Protein AF-A0A2N5UQG2-F1 (afdb_monomer_lite)

Radius of gyration: 17.6 Å; chains: 1; bounding box: 45×24×45 Å

Organism: NCBI:txid200324

pLDDT: mean 80.34, std 13.19, range [43.69, 96.44]

Structure (mmCIF, N/CA/C/O backbone):
data_AF-A0A2N5UQG2-F1
#
_entry.id   AF-A0A2N5UQG2-F1
#
loop_
_atom_site.group_PDB
_atom_site.id
_atom_site.type_symbol
_atom_site.label_atom_id
_atom_site.label_alt_id
_atom_site.label_comp_id
_atom_site.label_asym_id
_atom_site.label_entity_id
_atom_site.label_seq_id
_atom_site.pdbx_PDB_ins_code
_atom_site.Cartn_x
_atom_site.Cartn_y
_atom_site.Cartn_z
_atom_site.occupancy
_atom_site.B_iso_or_equiv
_atom_site.auth_seq_id
_atom_site.auth_comp_id
_atom_site.auth_asym_id
_atom_site.auth_atom_id
_atom_site.pdbx_PDB_model_num
ATOM 1 N N . MET A 1 1 ? 27.938 -14.631 -20.679 1.00 43.69 1 MET A N 1
ATOM 2 C CA . MET A 1 1 ? 26.831 -13.659 -20.575 1.00 43.69 1 MET A CA 1
ATOM 3 C C . MET A 1 1 ? 26.658 -13.354 -19.095 1.00 43.69 1 MET A C 1
ATOM 5 O O . MET A 1 1 ? 26.379 -14.275 -18.340 1.00 43.69 1 MET A O 1
ATOM 9 N N . VAL A 1 2 ? 26.992 -12.141 -18.653 1.00 47.75 2 VAL A N 1
ATOM 10 C CA . VAL A 1 2 ? 26.905 -11.748 -17.235 1.00 47.75 2 VAL A CA 1
ATOM 11 C C . VAL A 1 2 ? 25.444 -11.426 -16.932 1.00 47.75 2 VAL A C 1
ATOM 13 O O . VAL A 1 2 ? 24.834 -10.681 -17.693 1.00 47.75 2 VAL A O 1
ATOM 16 N N . ARG A 1 3 ? 24.888 -12.005 -15.863 1.00 52.16 3 ARG A N 1
ATOM 17 C CA . ARG A 1 3 ? 23.564 -11.650 -15.337 1.00 52.16 3 ARG A CA 1
ATOM 18 C C . ARG A 1 3 ? 23.572 -10.163 -14.940 1.00 52.16 3 ARG A C 1
ATOM 20 O O . ARG A 1 3 ? 24.320 -9.818 -14.022 1.00 52.16 3 ARG A O 1
ATOM 27 N N . PRO A 1 4 ? 22.824 -9.274 -15.623 1.00 56.44 4 PRO A N 1
ATOM 28 C CA . PRO A 1 4 ? 22.789 -7.840 -15.300 1.00 56.44 4 PRO A CA 1
ATOM 29 C C . PRO A 1 4 ? 22.235 -7.551 -13.893 1.00 56.44 4 PRO A C 1
ATOM 31 O O . PRO A 1 4 ? 22.421 -6.469 -13.350 1.00 56.44 4 PRO A O 1
ATOM 34 N N . ASP A 1 5 ? 21.560 -8.539 -13.316 1.00 60.50 5 ASP A N 1
ATOM 35 C CA . ASP A 1 5 ? 20.761 -8.545 -12.095 1.00 60.50 5 ASP A CA 1
ATOM 36 C C . ASP A 1 5 ? 21.561 -8.740 -10.795 1.00 60.50 5 ASP A C 1
ATOM 38 O O . ASP A 1 5 ? 20.962 -8.880 -9.730 1.00 60.50 5 ASP A O 1
ATOM 42 N N . LEU A 1 6 ? 22.902 -8.723 -10.834 1.00 60.31 6 LEU A N 1
ATOM 43 C CA . LEU A 1 6 ? 23.700 -8.950 -9.620 1.00 60.31 6 LEU A CA 1
ATOM 44 C C . LEU A 1 6 ? 23.499 -7.861 -8.554 1.00 60.31 6 LEU A C 1
ATOM 46 O O . LEU A 1 6 ? 23.660 -8.142 -7.371 1.00 60.31 6 LEU A O 1
ATOM 50 N N . ASN A 1 7 ? 23.141 -6.639 -8.966 1.00 68.00 7 ASN A N 1
ATOM 51 C CA . ASN A 1 7 ? 22.823 -5.537 -8.064 1.00 68.00 7 ASN A CA 1
ATOM 52 C C . ASN A 1 7 ? 21.620 -4.744 -8.599 1.00 68.00 7 ASN A C 1
ATOM 54 O O . ASN A 1 7 ? 21.699 -4.218 -9.713 1.00 68.00 7 ASN A O 1
ATOM 58 N N . PRO A 1 8 ? 20.522 -4.617 -7.833 1.00 69.88 8 PRO A N 1
ATOM 59 C CA . PRO A 1 8 ? 19.411 -3.767 -8.233 1.00 69.88 8 PRO A CA 1
ATOM 60 C C . PRO A 1 8 ? 19.876 -2.309 -8.315 1.00 69.88 8 PRO A C 1
ATOM 62 O O . PRO A 1 8 ? 20.531 -1.795 -7.408 1.00 69.88 8 PRO A O 1
ATOM 65 N N . ILE A 1 9 ? 19.521 -1.635 -9.407 1.00 74.56 9 ILE A N 1
ATOM 66 C CA . ILE A 1 9 ? 19.756 -0.200 -9.564 1.00 74.56 9 ILE A CA 1
ATOM 67 C C . ILE A 1 9 ? 18.637 0.529 -8.821 1.00 74.56 9 ILE A C 1
ATOM 69 O O . ILE A 1 9 ? 17.459 0.359 -9.142 1.00 74.56 9 ILE A O 1
ATOM 73 N N . SER A 1 10 ? 18.991 1.337 -7.823 1.00 76.19 10 SER A N 1
ATOM 74 C CA . SER A 1 10 ? 18.016 2.161 -7.115 1.00 76.19 10 SER A CA 1
ATOM 75 C C . SER A 1 10 ? 17.555 3.331 -7.985 1.00 76.19 10 SER A C 1
ATOM 77 O O . SER A 1 10 ? 18.340 3.977 -8.679 1.00 76.19 10 SER A O 1
ATOM 79 N N . SER A 1 11 ? 16.258 3.619 -7.927 1.00 75.38 11 SER A N 1
ATOM 80 C CA . SER A 1 11 ? 15.654 4.806 -8.527 1.00 75.38 11 SER A CA 1
ATOM 81 C C . SER A 1 11 ? 15.055 5.673 -7.426 1.00 75.38 11 SER A C 1
ATOM 83 O O . SER A 1 11 ? 14.503 5.158 -6.457 1.00 75.38 11 SER A O 1
ATOM 85 N N . ASN A 1 12 ? 15.115 6.994 -7.599 1.00 79.81 12 ASN A N 1
ATOM 86 C CA . ASN A 1 12 ? 14.436 7.955 -6.720 1.00 79.81 12 ASN A CA 1
ATOM 87 C C . ASN A 1 12 ? 12.958 8.155 -7.107 1.00 79.81 12 ASN A C 1
ATOM 89 O O . ASN A 1 12 ? 12.306 9.088 -6.639 1.00 79.81 12 ASN A O 1
ATOM 93 N N . GLN A 1 13 ? 12.437 7.332 -8.018 1.00 79.12 13 GLN A N 1
ATOM 94 C CA . GLN A 1 13 ? 11.053 7.387 -8.465 1.00 79.12 13 GLN A CA 1
ATOM 95 C C . GLN A 1 13 ? 10.180 6.475 -7.601 1.00 79.12 13 GLN A C 1
ATOM 97 O O . GLN A 1 13 ? 10.454 5.285 -7.466 1.00 79.12 13 GLN A O 1
ATOM 102 N N . SER A 1 14 ? 9.091 7.028 -7.075 1.00 81.06 14 SER A N 1
ATOM 103 C CA . SER A 1 14 ? 8.144 6.308 -6.220 1.00 81.06 14 SER A CA 1
ATOM 104 C C . SER A 1 14 ? 6.809 6.099 -6.919 1.00 81.06 14 SER A C 1
ATOM 106 O O . SER A 1 14 ? 6.397 6.900 -7.763 1.00 81.06 14 SER A O 1
ATOM 108 N N . ALA A 1 15 ? 6.119 5.013 -6.566 1.00 83.06 15 ALA A N 1
ATOM 109 C CA . ALA A 1 15 ? 4.757 4.791 -7.025 1.00 83.06 15 ALA A CA 1
ATOM 110 C C . ALA A 1 15 ? 3.837 5.826 -6.371 1.00 83.06 15 ALA A C 1
ATOM 112 O O . ALA A 1 15 ? 4.018 6.189 -5.206 1.00 83.06 15 ALA A O 1
ATOM 113 N N . THR A 1 16 ? 2.843 6.300 -7.114 1.00 88.25 16 THR A N 1
ATOM 114 C CA . THR A 1 16 ? 1.810 7.168 -6.541 1.00 88.25 16 THR A CA 1
ATOM 115 C C . THR A 1 16 ? 0.686 6.295 -6.009 1.00 88.25 16 THR A C 1
ATOM 117 O O . THR A 1 16 ? 0.249 5.367 -6.687 1.00 88.25 16 THR A O 1
ATOM 120 N N . VAL A 1 17 ? 0.208 6.586 -4.801 1.00 88.69 17 VAL A N 1
ATOM 121 C CA . VAL A 1 17 ? -0.885 5.843 -4.171 1.00 88.69 17 VAL A CA 1
ATOM 122 C C . VAL A 1 17 ? -2.092 6.749 -3.966 1.00 88.69 17 VAL A C 1
ATOM 124 O O . VAL A 1 17 ? -1.969 7.885 -3.511 1.00 88.69 17 VAL A O 1
ATOM 127 N N . GLN A 1 18 ? -3.272 6.243 -4.304 1.00 93.38 18 GLN A N 1
ATOM 128 C CA . GLN A 1 18 ? -4.553 6.888 -4.037 1.00 93.38 18 GLN A CA 1
ATOM 129 C C . GLN A 1 18 ? -5.381 5.970 -3.141 1.00 93.38 18 GLN A C 1
ATOM 131 O O . GLN A 1 18 ? -5.658 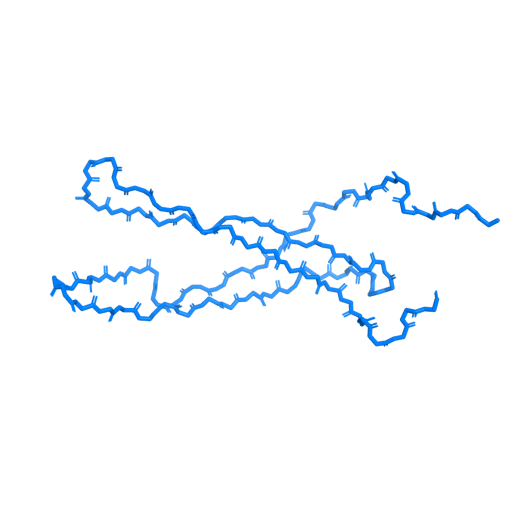4.829 -3.506 1.00 93.38 18 GLN A O 1
ATOM 136 N N . ILE A 1 19 ? -5.769 6.461 -1.966 1.00 92.94 19 ILE A N 1
ATOM 137 C CA . ILE A 1 19 ? -6.484 5.686 -0.945 1.00 92.94 19 ILE A CA 1
ATOM 138 C C . ILE A 1 19 ? -7.868 6.303 -0.751 1.00 92.94 19 ILE A C 1
ATOM 140 O O . ILE A 1 19 ? -7.972 7.504 -0.494 1.00 92.94 19 ILE A O 1
ATOM 144 N N . ASN A 1 20 ? -8.924 5.496 -0.867 1.00 94.06 20 ASN A N 1
ATOM 145 C CA . ASN A 1 20 ? -10.298 5.937 -0.650 1.00 94.06 20 ASN A CA 1
ATOM 146 C C . ASN A 1 20 ? -11.129 4.863 0.092 1.00 94.06 20 ASN A C 1
ATOM 148 O O . ASN A 1 20 ? -11.273 3.749 -0.424 1.00 94.06 20 ASN A O 1
ATOM 152 N N . PRO A 1 21 ? -11.710 5.171 1.267 1.00 93.50 21 PRO A N 1
ATOM 153 C CA . PRO A 1 21 ? -11.591 6.434 2.004 1.00 93.50 21 PRO A CA 1
ATOM 154 C C . PRO A 1 21 ? -10.253 6.548 2.754 1.00 93.50 21 PRO A C 1
ATOM 156 O O . PRO A 1 21 ? -9.686 5.548 3.179 1.00 93.50 21 PRO A O 1
ATOM 159 N N . GLN A 1 22 ? -9.755 7.774 2.951 1.00 92.19 22 GLN A N 1
ATOM 160 C CA . GLN A 1 22 ? -8.536 8.024 3.745 1.00 92.19 22 GLN A CA 1
ATOM 161 C C . GLN A 1 22 ? -8.765 7.899 5.258 1.00 92.19 22 GLN A C 1
ATOM 163 O O . GLN A 1 22 ? -7.823 7.699 6.017 1.00 92.19 22 GLN A O 1
ATOM 168 N N . LYS A 1 23 ? -10.016 8.050 5.700 1.00 92.88 23 LYS A N 1
ATOM 169 C CA . LYS A 1 23 ? -10.452 7.909 7.091 1.00 92.88 23 LYS A CA 1
ATOM 170 C C . LYS A 1 23 ? -11.770 7.158 7.104 1.00 92.88 23 LYS A C 1
ATOM 172 O O . LYS A 1 23 ? -12.628 7.405 6.260 1.00 92.88 23 LYS A O 1
ATOM 177 N N . PHE A 1 24 ? -11.936 6.260 8.059 1.00 92.12 24 PHE A N 1
ATOM 178 C CA . PHE A 1 24 ? -13.139 5.453 8.189 1.00 92.12 24 PHE A CA 1
ATOM 179 C C . PHE A 1 24 ? -13.373 5.084 9.652 1.00 92.12 24 PHE A C 1
ATOM 181 O O . PHE A 1 24 ? -12.509 5.277 10.504 1.00 92.12 24 PHE A O 1
ATOM 188 N N . SER A 1 25 ? -14.556 4.552 9.939 1.00 91.75 25 SER A N 1
ATOM 189 C CA . SER A 1 25 ? -14.896 3.990 11.244 1.00 91.75 25 SER A CA 1
ATOM 190 C C . SER A 1 25 ? -15.437 2.585 11.039 1.00 91.75 25 SER A C 1
ATOM 192 O O . SER A 1 25 ? -16.286 2.370 10.175 1.00 91.75 25 SER A O 1
ATOM 194 N N . VAL A 1 26 ? -14.951 1.632 11.832 1.00 90.25 26 VAL A N 1
ATOM 195 C CA . VAL A 1 26 ? -15.406 0.239 11.801 1.00 90.25 26 VAL A CA 1
ATOM 196 C C . VAL A 1 26 ? -16.165 -0.032 13.088 1.00 90.25 26 VAL A C 1
ATOM 198 O O . VAL A 1 26 ? -15.660 0.218 14.179 1.00 90.25 26 VAL A O 1
ATOM 201 N N . LYS A 1 27 ? -17.402 -0.515 12.973 1.00 93.56 27 LYS A N 1
ATOM 202 C CA . LYS A 1 27 ? -18.188 -0.927 14.142 1.00 93.56 27 LYS A CA 1
ATOM 203 C C . LYS A 1 27 ? -17.720 -2.307 14.626 1.00 93.56 27 LYS A C 1
ATOM 205 O O . LYS A 1 27 ? -17.274 -3.103 13.794 1.00 93.56 27 LYS A O 1
ATOM 210 N N . PRO A 1 28 ? -17.877 -2.640 15.918 1.00 93.25 28 PRO A N 1
ATOM 211 C CA . PRO A 1 28 ? -17.593 -3.985 16.415 1.00 93.25 28 PRO A CA 1
ATOM 212 C C . PRO A 1 28 ? -18.297 -5.063 15.578 1.00 93.25 28 PRO A C 1
ATOM 214 O O . PRO A 1 28 ? -19.478 -4.931 15.260 1.00 93.25 28 PRO A O 1
ATOM 217 N N . GLY A 1 29 ? -17.557 -6.101 15.181 1.00 96.44 29 GLY A N 1
ATOM 218 C CA . GLY A 1 29 ? -18.068 -7.204 14.356 1.00 96.44 29 GLY A CA 1
ATOM 219 C C . GLY A 1 29 ? -18.324 -6.867 12.880 1.00 96.44 29 GLY A C 1
ATOM 220 O O . GLY A 1 29 ? -18.823 -7.718 12.150 1.00 96.44 29 GLY A O 1
ATOM 221 N N . SER A 1 30 ? -18.000 -5.653 12.424 1.00 95.75 30 SER A N 1
ATOM 222 C CA . SER A 1 30 ? -18.175 -5.239 11.026 1.00 95.75 30 SER A CA 1
ATOM 223 C C . SER A 1 30 ? -16.851 -5.184 10.262 1.00 95.75 30 SER A C 1
ATOM 225 O O . SER A 1 30 ? -15.769 -5.309 10.833 1.00 95.75 30 SER A O 1
ATOM 227 N N . SER A 1 31 ? -16.933 -4.986 8.948 1.00 94.00 31 SER A N 1
ATOM 228 C CA . SER A 1 31 ? -15.771 -4.795 8.081 1.00 94.00 31 SER A CA 1
ATOM 229 C C . SER A 1 31 ? -15.996 -3.609 7.152 1.00 94.00 31 SER A C 1
ATOM 231 O O . SER A 1 31 ? -17.112 -3.378 6.689 1.00 94.00 31 SER A O 1
ATOM 233 N N . GLN A 1 32 ? -14.923 -2.875 6.864 1.00 92.81 32 GLN A N 1
ATOM 234 C CA . GLN A 1 32 ? -14.915 -1.762 5.921 1.00 92.81 32 GLN A CA 1
ATOM 235 C C . GLN A 1 32 ? -13.908 -2.052 4.812 1.00 92.81 32 GLN A C 1
ATOM 237 O O . GLN A 1 32 ? -12.751 -2.366 5.079 1.00 92.81 32 GLN A O 1
ATOM 242 N N . VAL A 1 33 ? -14.338 -1.904 3.561 1.00 94.44 33 VAL A N 1
ATOM 243 C CA . VAL A 1 33 ? -13.444 -2.008 2.404 1.00 94.44 33 VAL A CA 1
ATOM 244 C C . VAL A 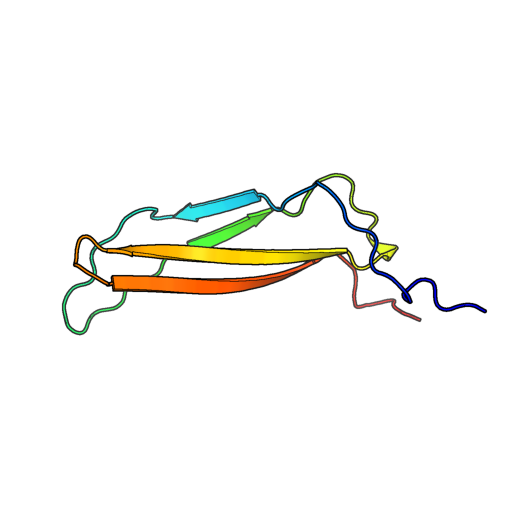1 33 ? -12.809 -0.647 2.142 1.00 94.44 33 VAL A C 1
ATOM 246 O O . VAL A 1 33 ? -13.520 0.347 1.974 1.00 94.44 33 VAL A O 1
ATOM 249 N N . VAL A 1 34 ? -11.479 -0.614 2.073 1.00 93.19 34 VAL A N 1
ATOM 250 C CA . VAL A 1 34 ? -10.690 0.548 1.647 1.00 93.19 34 VAL A CA 1
ATOM 251 C C . VAL A 1 34 ? -10.058 0.221 0.302 1.00 93.19 34 VAL A C 1
ATOM 253 O O . VAL A 1 34 ? -9.366 -0.787 0.163 1.00 93.19 34 VAL A O 1
ATOM 256 N N . LYS A 1 35 ? -10.313 1.053 -0.709 1.00 94.62 35 LYS A N 1
ATOM 257 C CA . LYS A 1 35 ? -9.741 0.877 -2.045 1.00 94.62 35 LYS A CA 1
ATOM 258 C C . LYS A 1 35 ? -8.429 1.642 -2.139 1.00 94.62 35 LYS A C 1
ATOM 260 O O . LYS A 1 35 ? -8.385 2.842 -1.873 1.00 94.62 35 LYS A O 1
ATOM 265 N N . VAL A 1 36 ? -7.384 0.942 -2.564 1.00 92.75 36 VAL A N 1
ATOM 266 C CA . VAL A 1 36 ? -6.054 1.505 -2.793 1.00 92.75 36 VAL A CA 1
ATOM 267 C C . VAL A 1 36 ? -5.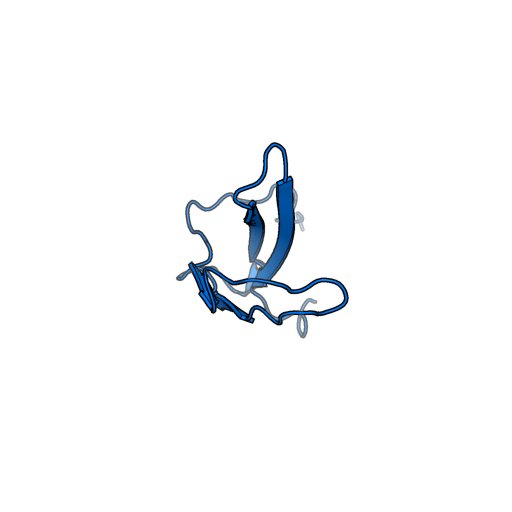702 1.319 -4.260 1.00 92.75 36 VAL A C 1
ATOM 269 O O . VAL A 1 36 ? -5.705 0.198 -4.761 1.00 92.75 36 VAL A O 1
ATOM 272 N N . SER A 1 37 ? -5.420 2.419 -4.950 1.00 92.25 37 SER A N 1
ATOM 273 C CA . SER A 1 37 ? -4.978 2.416 -6.344 1.00 92.25 37 SER A CA 1
ATOM 274 C C . SER A 1 37 ? -3.515 2.829 -6.403 1.00 92.25 37 SER A C 1
ATOM 276 O O . SER A 1 37 ? -3.150 3.892 -5.902 1.00 92.25 37 SER A O 1
ATOM 278 N N . PHE A 1 38 ? -2.686 1.987 -7.012 1.00 88.75 38 PHE A N 1
ATOM 279 C CA . PHE A 1 38 ? -1.275 2.268 -7.245 1.00 88.75 38 PHE A CA 1
ATOM 280 C C . PHE A 1 38 ? -1.073 2.664 -8.701 1.00 88.75 38 PHE A C 1
ATOM 282 O O . PHE A 1 38 ? -1.510 1.958 -9.609 1.00 88.75 38 PHE A O 1
ATOM 289 N N . LEU A 1 39 ? -0.384 3.776 -8.916 1.00 86.31 39 LEU A N 1
ATOM 290 C CA . LEU A 1 39 ? 0.102 4.199 -10.219 1.00 86.31 39 LEU A CA 1
ATOM 291 C C . LEU A 1 39 ? 1.613 4.004 -10.231 1.00 86.31 39 LEU A C 1
ATOM 293 O O . LEU A 1 39 ? 2.321 4.498 -9.346 1.00 86.31 39 LEU A O 1
ATOM 297 N N . SER A 1 40 ? 2.097 3.258 -11.219 1.00 78.50 40 SER A N 1
ATOM 298 C CA . SER A 1 40 ? 3.522 2.993 -11.372 1.00 78.50 40 SER A CA 1
ATOM 299 C C . SER A 1 40 ? 4.309 4.294 -11.573 1.00 78.50 40 SER A C 1
ATOM 301 O O . SER A 1 40 ? 3.791 5.226 -12.196 1.00 78.50 40 SER A O 1
ATOM 303 N N . PRO A 1 41 ? 5.567 4.363 -11.110 1.00 78.75 41 PRO A N 1
ATOM 304 C CA . PRO A 1 4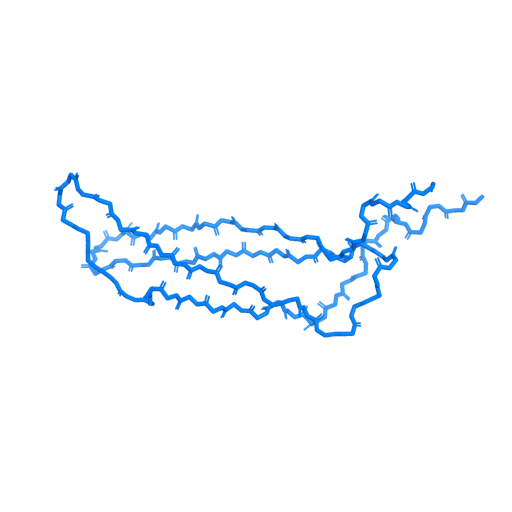1 ? 6.431 5.496 -11.408 1.00 78.75 41 PRO A CA 1
ATOM 305 C C . PRO A 1 41 ? 6.624 5.678 -12.922 1.00 78.75 41 PRO A C 1
ATOM 307 O O . PRO A 1 41 ? 6.735 4.708 -13.674 1.00 78.75 41 PRO A O 1
ATOM 310 N N . ASN A 1 42 ? 6.663 6.931 -13.378 1.00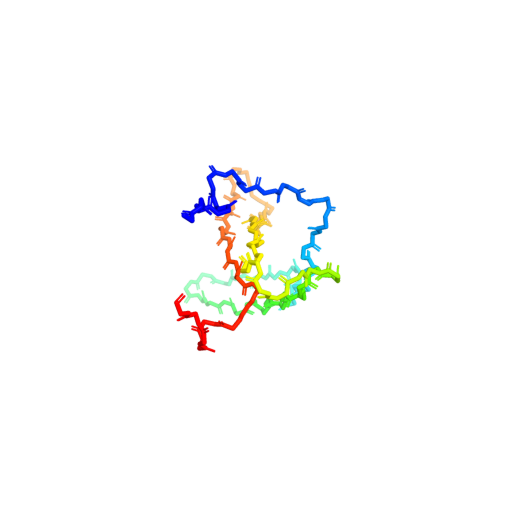 74.00 42 ASN A N 1
ATOM 311 C CA . ASN A 1 42 ? 6.888 7.255 -14.787 1.00 74.00 42 ASN A CA 1
ATOM 312 C C . ASN A 1 42 ? 8.350 6.997 -15.180 1.00 74.00 42 ASN A C 1
ATOM 314 O O . ASN A 1 42 ? 9.246 7.292 -14.396 1.00 74.00 42 ASN A O 1
ATOM 318 N N . LYS A 1 43 ? 8.595 6.596 -16.437 1.00 71.06 43 LYS A N 1
ATOM 319 C CA . LYS A 1 43 ? 9.942 6.415 -17.030 1.00 71.06 43 LYS A CA 1
ATOM 320 C C . LYS A 1 43 ? 10.760 5.246 -16.459 1.00 71.06 43 LYS A C 1
ATOM 322 O O . LYS A 1 43 ? 11.985 5.318 -16.422 1.00 71.06 43 LYS A O 1
ATOM 327 N N . LEU A 1 44 ? 10.097 4.181 -16.022 1.00 70.56 44 LEU A N 1
ATOM 328 C CA . LEU A 1 44 ? 10.759 2.915 -15.715 1.00 70.56 44 LEU A CA 1
ATOM 329 C C . LEU A 1 44 ? 10.845 2.050 -16.978 1.00 70.56 44 LEU A C 1
ATOM 331 O O . LEU A 1 44 ? 9.849 1.902 -17.684 1.00 70.56 44 LEU A O 1
ATOM 335 N N . GLU A 1 45 ? 12.018 1.472 -17.240 1.00 72.06 45 GLU A N 1
ATOM 336 C CA . GLU A 1 45 ? 12.246 0.565 -18.371 1.00 72.06 45 GLU A CA 1
ATOM 337 C C . GLU A 1 45 ? 11.503 -0.770 -18.155 1.00 72.06 45 GLU A C 1
ATOM 339 O O . GLU A 1 45 ? 11.865 -1.527 -17.246 1.00 72.06 45 GLU A O 1
ATOM 344 N N . PRO A 1 46 ? 10.483 -1.113 -18.969 1.00 66.38 46 PRO A N 1
ATOM 345 C CA . PRO A 1 46 ? 9.639 -2.294 -18.740 1.00 66.38 46 PRO A CA 1
ATOM 346 C C . PRO A 1 46 ? 10.386 -3.632 -18.825 1.00 66.38 46 PRO A C 1
ATOM 348 O O . PRO A 1 46 ? 9.941 -4.627 -18.253 1.00 66.38 46 PRO A O 1
ATOM 351 N N . HIS A 1 47 ? 11.520 -3.663 -19.531 1.00 67.62 47 HIS A N 1
ATOM 352 C CA . HIS A 1 47 ? 12.378 -4.845 -19.661 1.00 67.62 47 HIS A CA 1
ATOM 353 C C . HIS A 1 47 ? 13.173 -5.159 -18.388 1.00 67.62 47 HIS A C 1
ATOM 355 O O . HIS A 1 47 ? 13.657 -6.277 -18.233 1.00 67.62 47 HIS A O 1
ATOM 361 N N . CYS A 1 48 ? 13.283 -4.201 -17.465 1.00 70.94 48 CYS A N 1
ATOM 362 C CA . CYS A 1 48 ? 14.072 -4.337 -16.243 1.00 70.94 48 CYS A CA 1
ATOM 363 C C . CYS A 1 48 ? 13.278 -4.904 -15.056 1.00 70.94 48 CYS A C 1
ATOM 365 O O . CYS A 1 48 ? 13.838 -5.002 -13.969 1.00 70.94 48 CYS A O 1
ATOM 367 N N . LEU A 1 49 ? 11.993 -5.250 -15.240 1.00 76.81 49 LEU A N 1
ATOM 368 C CA . LEU A 1 49 ? 11.092 -5.701 -14.168 1.00 76.81 49 LEU A CA 1
ATOM 369 C C . LEU A 1 49 ? 11.191 -4.831 -12.906 1.00 76.81 49 LEU A C 1
ATOM 371 O O . LEU A 1 49 ? 11.461 -5.320 -11.807 1.00 76.81 49 LEU A O 1
ATOM 375 N N . ALA A 1 50 ? 11.017 -3.522 -13.068 1.00 78.88 50 ALA A N 1
ATOM 376 C CA . ALA A 1 50 ? 11.196 -2.592 -11.968 1.00 78.88 50 ALA A CA 1
ATOM 377 C C . ALA A 1 50 ? 10.249 -2.929 -10.807 1.00 78.88 50 ALA A C 1
ATOM 379 O O . ALA A 1 50 ? 9.032 -3.041 -10.972 1.00 78.88 50 ALA A O 1
ATOM 380 N N . VAL A 1 51 ? 10.826 -3.070 -9.621 1.00 83.25 51 VAL A N 1
ATOM 381 C CA . VAL A 1 51 ? 10.099 -3.346 -8.387 1.00 83.25 51 VAL A CA 1
ATOM 382 C C . VAL A 1 51 ? 9.804 -2.037 -7.672 1.00 83.25 51 VAL A C 1
ATOM 384 O O . VAL A 1 51 ? 10.694 -1.205 -7.499 1.00 83.25 51 VAL A O 1
ATOM 387 N N . TYR A 1 52 ? 8.574 -1.883 -7.190 1.00 83.44 52 TYR A N 1
ATOM 388 C CA . TYR A 1 52 ? 8.215 -0.834 -6.244 1.00 83.44 52 TYR A CA 1
ATOM 389 C C . TYR A 1 52 ? 7.488 -1.441 -5.045 1.00 83.44 52 TYR A C 1
ATOM 391 O O . TYR A 1 52 ? 6.593 -2.273 -5.181 1.00 83.44 52 TYR A O 1
ATOM 399 N N . SER A 1 53 ? 7.880 -1.029 -3.847 1.00 86.12 53 SER A N 1
ATOM 400 C CA . SER A 1 53 ? 7.355 -1.569 -2.595 1.00 86.12 53 SER A CA 1
ATOM 401 C C . SER A 1 53 ? 7.290 -0.495 -1.523 1.00 86.12 53 SER A C 1
ATOM 403 O O . SER A 1 53 ? 8.018 0.496 -1.587 1.00 86.12 53 SER A O 1
ATOM 405 N N . GLY A 1 54 ? 6.468 -0.718 -0.507 1.00 87.56 54 GLY A N 1
ATOM 406 C CA . GLY A 1 54 ? 6.373 0.172 0.641 1.00 87.56 54 GLY A CA 1
ATOM 407 C C . GLY A 1 54 ? 5.368 -0.331 1.665 1.00 87.56 54 GLY A C 1
ATOM 408 O O . GLY A 1 54 ? 5.024 -1.512 1.689 1.00 87.56 54 GLY A O 1
ATOM 409 N N . PHE A 1 55 ? 4.880 0.585 2.499 1.00 90.69 55 PHE A N 1
ATOM 410 C CA . PHE A 1 55 ? 3.893 0.292 3.533 1.00 90.69 55 PHE A CA 1
ATOM 411 C C . PHE A 1 55 ? 2.735 1.282 3.458 1.00 90.69 55 PHE A C 1
ATOM 413 O O . PHE A 1 55 ? 2.943 2.477 3.241 1.00 90.69 55 PHE A O 1
ATOM 420 N N . ILE A 1 56 ? 1.520 0.784 3.664 1.00 90.19 56 ILE A N 1
ATOM 421 C CA . ILE A 1 56 ? 0.363 1.611 4.002 1.00 90.19 56 ILE A CA 1
ATOM 422 C C . ILE A 1 56 ? 0.247 1.596 5.520 1.00 90.19 56 ILE A C 1
ATOM 424 O O . ILE A 1 56 ? 0.047 0.538 6.115 1.00 90.19 56 ILE A O 1
ATOM 428 N N . VAL A 1 57 ? 0.392 2.767 6.130 1.00 91.19 57 VAL A N 1
ATOM 429 C CA . VAL A 1 57 ? 0.290 2.942 7.579 1.00 91.19 57 VAL A CA 1
ATOM 430 C C . VAL A 1 57 ? -1.119 3.415 7.910 1.00 91.19 57 VAL A C 1
ATOM 432 O O . VAL A 1 57 ? -1.583 4.422 7.374 1.00 91.19 57 VAL A O 1
ATOM 435 N N . MET A 1 58 ? -1.799 2.685 8.785 1.00 91.31 58 MET A N 1
ATOM 436 C CA . MET A 1 58 ? -3.114 3.030 9.312 1.00 91.31 58 MET A CA 1
ATOM 437 C C . MET A 1 58 ? -2.973 3.292 10.803 1.00 91.31 58 MET A C 1
ATOM 439 O O . MET A 1 58 ? -2.527 2.421 11.545 1.00 91.31 58 MET A O 1
ATOM 443 N N . THR A 1 59 ? -3.360 4.485 11.235 1.00 91.31 59 THR A N 1
ATOM 444 C CA . THR A 1 59 ? -3.346 4.880 12.643 1.00 91.31 59 THR A CA 1
ATOM 445 C C . THR A 1 59 ? -4.768 5.133 13.118 1.00 91.31 59 THR A C 1
ATOM 447 O O . THR A 1 59 ? -5.583 5.715 12.395 1.00 91.31 59 THR A O 1
ATOM 450 N N . ALA A 1 60 ? -5.072 4.689 14.332 1.00 87.06 60 ALA A N 1
ATOM 451 C CA . ALA A 1 60 ? -6.332 4.989 14.995 1.00 87.06 60 ALA A CA 1
ATOM 452 C C . ALA A 1 60 ? -6.141 6.079 16.060 1.00 87.06 60 ALA A C 1
ATOM 454 O O . ALA A 1 60 ? -5.035 6.337 16.532 1.00 87.06 60 ALA A O 1
ATOM 455 N N . ASN A 1 61 ? -7.245 6.712 16.466 1.00 81.75 61 ASN A N 1
ATOM 456 C CA . ASN A 1 61 ? -7.293 7.617 17.621 1.00 81.75 61 ASN A CA 1
ATOM 457 C C . ASN A 1 61 ? -7.352 6.819 18.942 1.00 81.75 61 ASN A C 1
ATOM 459 O O . ASN A 1 61 ? -8.176 7.088 19.813 1.00 81.75 61 ASN A O 1
ATOM 463 N N . ALA A 1 62 ? -6.504 5.804 19.065 1.00 80.56 62 ALA A N 1
ATOM 464 C CA . ALA A 1 62 ? -6.338 4.983 20.253 1.00 80.56 62 ALA A CA 1
ATOM 465 C C . ALA A 1 62 ? -4.838 4.819 20.510 1.00 80.56 62 ALA A C 1
ATOM 467 O O . ALA A 1 62 ? -4.042 4.739 19.570 1.00 80.56 62 ALA A O 1
ATOM 468 N N . GLU A 1 63 ? -4.434 4.811 21.779 1.00 77.50 63 GLU A N 1
ATOM 469 C CA . GLU A 1 63 ? -3.026 4.618 22.120 1.00 77.50 63 GLU A CA 1
ATOM 470 C C . GLU A 1 63 ? -2.536 3.255 21.607 1.00 77.50 63 GLU A C 1
ATOM 472 O O . GLU A 1 63 ? -3.200 2.235 21.779 1.00 77.50 63 GLU A O 1
ATOM 477 N N . CYS A 1 64 ? -1.358 3.251 20.975 1.00 73.62 64 CYS A N 1
ATOM 478 C CA . CYS A 1 64 ? -0.659 2.057 20.481 1.00 73.62 64 CYS A CA 1
ATOM 479 C C . CYS A 1 64 ? -1.338 1.276 19.336 1.00 73.62 64 CYS A C 1
ATOM 481 O O . CYS A 1 64 ? -0.850 0.205 18.973 1.00 73.62 64 CYS A O 1
ATOM 483 N N . GLU A 1 65 ? -2.395 1.802 18.711 1.00 81.12 65 GLU A N 1
ATOM 484 C CA . GLU A 1 65 ? -3.052 1.148 17.572 1.00 81.12 65 GLU A CA 1
ATOM 485 C C . GLU A 1 65 ? -2.531 1.704 16.233 1.00 81.12 65 GLU A C 1
ATOM 487 O O . GLU A 1 65 ? -3.002 2.715 15.699 1.00 81.12 65 GLU A O 1
ATOM 492 N N . SER A 1 66 ? -1.507 1.033 15.697 1.00 86.12 66 SER A N 1
ATOM 493 C CA . SER A 1 66 ? -0.947 1.287 14.367 1.00 86.12 66 SER A CA 1
ATOM 494 C C . SER A 1 66 ? -0.804 -0.021 13.598 1.00 86.12 66 SER A C 1
ATOM 496 O O . SER A 1 66 ? -0.226 -0.993 14.090 1.00 86.12 66 SER A O 1
ATOM 498 N N . HIS A 1 67 ? -1.315 -0.037 12.373 1.00 89.12 67 HIS A N 1
ATOM 499 C CA . HIS A 1 67 ? -1.249 -1.182 11.478 1.00 89.12 67 HIS A CA 1
ATOM 500 C C . HIS A 1 67 ? -0.459 -0.818 10.228 1.00 89.12 67 HIS A C 1
ATOM 502 O O . HIS A 1 67 ? -0.740 0.179 9.565 1.00 89.12 67 HIS A O 1
ATOM 508 N N . ASN A 1 68 ? 0.500 -1.670 9.875 1.00 90.50 68 ASN A N 1
ATOM 509 C CA . ASN A 1 68 ? 1.310 -1.518 8.676 1.00 90.50 68 ASN A CA 1
ATOM 510 C C . ASN A 1 68 ? 0.969 -2.636 7.696 1.00 90.50 68 ASN A C 1
ATOM 512 O O . ASN A 1 68 ? 1.165 -3.811 8.003 1.00 90.50 68 ASN A O 1
ATOM 516 N N . LEU A 1 69 ? 0.484 -2.269 6.513 1.00 89.81 69 LEU A N 1
ATOM 517 C CA . LEU A 1 69 ? 0.237 -3.204 5.423 1.00 89.81 69 LEU A CA 1
ATOM 518 C C . LEU A 1 69 ? 1.368 -3.079 4.391 1.00 89.81 69 LEU A C 1
ATOM 520 O O . LEU A 1 69 ? 1.407 -2.078 3.667 1.00 89.81 69 LEU A O 1
ATOM 524 N N . PRO A 1 70 ? 2.305 -4.043 4.319 1.00 91.50 70 PRO A N 1
ATOM 525 C CA . PRO A 1 70 ? 3.324 -4.045 3.279 1.00 91.50 70 PRO A CA 1
ATOM 526 C C . PRO A 1 70 ? 2.689 -4.276 1.907 1.00 91.50 70 PRO A C 1
ATOM 528 O O . PRO A 1 70 ? 1.760 -5.072 1.763 1.00 91.50 70 PRO A O 1
ATOM 531 N N . TYR A 1 71 ? 3.223 -3.610 0.888 1.00 88.00 71 TYR A N 1
ATOM 532 C CA . TYR A 1 71 ? 2.867 -3.853 -0.504 1.00 88.00 71 TYR A CA 1
ATOM 533 C C . TYR A 1 71 ? 4.118 -3.979 -1.371 1.00 88.00 71 TYR A C 1
ATOM 535 O O . TYR A 1 71 ? 5.160 -3.377 -1.101 1.00 88.00 71 TYR A O 1
ATOM 543 N N . TYR A 1 72 ? 3.983 -4.752 -2.442 1.00 88.06 72 TYR A N 1
ATOM 544 C CA . TYR A 1 72 ? 5.012 -4.985 -3.442 1.00 88.06 72 TYR A CA 1
ATOM 545 C C . TYR A 1 72 ? 4.339 -5.108 -4.809 1.00 88.06 72 TYR A C 1
ATOM 547 O O . TYR A 1 72 ? 3.351 -5.829 -4.957 1.00 88.06 72 TYR A O 1
ATOM 555 N N . GLY A 1 73 ? 4.863 -4.389 -5.794 1.00 83.75 73 GLY A N 1
ATOM 556 C CA . GLY A 1 73 ? 4.421 -4.420 -7.179 1.00 83.75 73 GLY A CA 1
ATOM 557 C C . GLY A 1 73 ? 5.610 -4.554 -8.122 1.00 83.75 73 GLY A C 1
ATOM 558 O O . GLY A 1 73 ? 6.709 -4.076 -7.840 1.00 83.75 73 GLY A O 1
ATOM 559 N N . ILE A 1 74 ? 5.368 -5.208 -9.255 1.00 83.44 74 ILE A N 1
ATOM 560 C CA . ILE A 1 74 ? 6.331 -5.344 -10.347 1.00 83.44 74 ILE A CA 1
ATOM 561 C C . ILE A 1 74 ? 5.756 -4.608 -11.545 1.00 83.44 74 ILE A C 1
ATOM 563 O O . ILE A 1 74 ? 4.627 -4.875 -11.963 1.00 83.44 74 ILE A O 1
ATOM 567 N N . LEU A 1 75 ? 6.543 -3.708 -12.118 1.00 77.94 75 LEU A N 1
ATOM 568 C CA . LEU A 1 75 ? 6.271 -3.138 -13.422 1.00 77.94 75 LEU A CA 1
ATOM 569 C C . LEU A 1 75 ? 7.038 -3.936 -14.476 1.00 77.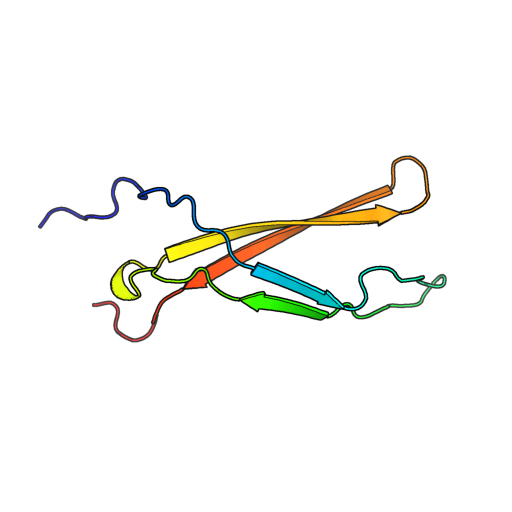94 75 LEU A C 1
ATOM 571 O O . LEU A 1 75 ? 8.258 -3.835 -14.587 1.00 77.94 75 LEU A O 1
ATOM 575 N N . GLY A 1 76 ? 6.313 -4.725 -15.261 1.00 72.00 76 GLY A N 1
ATOM 576 C CA . GLY A 1 76 ? 6.897 -5.474 -16.364 1.00 72.00 76 GLY A CA 1
ATOM 577 C C . GLY A 1 76 ? 5.940 -6.494 -16.962 1.00 72.00 76 GLY A C 1
ATOM 578 O O . GLY A 1 76 ? 4.870 -6.776 -16.420 1.00 72.00 76 GLY A O 1
ATOM 579 N N . LEU A 1 77 ? 6.338 -7.057 -18.098 1.00 64.88 77 LEU A N 1
ATOM 580 C CA . LEU A 1 77 ? 5.635 -8.161 -18.740 1.00 64.88 77 LEU A CA 1
ATOM 581 C C . LEU A 1 77 ? 6.297 -9.471 -18.309 1.00 64.88 77 LEU A C 1
ATOM 583 O O . LEU A 1 77 ? 7.361 -9.826 -18.805 1.00 64.88 77 LEU A O 1
ATOM 587 N N . LEU A 1 78 ? 5.652 -10.214 -17.407 1.00 62.41 78 LEU A N 1
ATOM 588 C CA . LEU A 1 78 ? 6.099 -11.572 -17.058 1.00 62.41 78 LEU A CA 1
ATOM 589 C C . LEU A 1 78 ? 6.016 -12.517 -18.270 1.00 62.41 78 LEU A C 1
ATOM 591 O O . LEU A 1 78 ? 6.790 -13.460 -18.403 1.00 62.41 78 LEU A O 1
ATOM 595 N N . LYS A 1 79 ? 5.080 -12.248 -19.188 1.00 53.59 79 LYS A N 1
ATOM 596 C CA . LYS A 1 79 ? 4.905 -13.011 -20.423 1.00 53.59 79 LYS A CA 1
ATOM 597 C C . LYS A 1 79 ? 5.898 -12.502 -21.473 1.00 53.59 79 LYS A C 1
ATOM 599 O O . LYS A 1 79 ? 5.653 -11.473 -22.093 1.00 53.59 79 LYS A O 1
ATOM 604 N N . GLY A 1 80 ? 7.000 -13.227 -21.655 1.00 54.44 80 GLY A N 1
ATOM 605 C CA . GLY A 1 80 ? 8.064 -12.880 -22.607 1.00 54.44 80 GLY A CA 1
ATOM 606 C C . GLY A 1 80 ? 9.463 -12.789 -21.999 1.00 54.44 80 GLY A C 1
ATOM 607 O O . GLY A 1 80 ? 10.392 -12.416 -22.707 1.00 54.44 80 GLY A O 1
ATOM 608 N N . GLN A 1 81 ? 9.630 -13.131 -20.719 1.00 53.09 81 GLN A N 1
ATOM 609 C CA . GLN A 1 81 ? 10.962 -13.386 -20.181 1.00 53.09 81 GLN A CA 1
ATOM 610 C C . GLN A 1 81 ? 11.508 -14.682 -20.788 1.00 53.09 81 GLN A C 1
ATOM 612 O O . GLN A 1 81 ? 10.878 -15.732 -20.655 1.00 53.09 81 GLN A O 1
ATOM 617 N N . VAL A 1 82 ? 12.631 -14.570 -21.498 1.00 50.88 82 VAL A N 1
ATOM 618 C CA . VAL A 1 82 ? 13.366 -15.672 -22.139 1.00 50.88 82 VAL A CA 1
ATOM 619 C C . VAL A 1 82 ? 14.602 -15.986 -21.313 1.00 50.88 82 VAL A C 1
ATOM 621 O O . VAL A 1 82 ? 15.263 -15.011 -20.889 1.00 50.88 82 VAL A O 1
#

InterPro domains:
  IPR010435 C5a peptidase/Subtilisin-like protease SBT2-like, Fn3-like domain [PF06280] (13-71)

Foldseek 3Di:
DDDPVPDDDDDPFAKDKDKPPPDDDADVPGDDDIDIDTHDTPPDDQVSFDKHKDWDWDDDPDPPDIDIDIDIDTRYDPPDDD

Secondary structure (DSSP, 8-state):
---GGGSPPP-S---EEEEESSS----TT-----EEEEEPPTT--GGG-EEEEEEEEEE-SSTT-EEEEEEEEEES-STT--

Sequence (82 aa):
MVRPDLNPISSNQSATVQINPQKFSVKPGSSQVVKVSFLSPNKLEPHCLAVYSGFIVMTANAECESHNLPYYGILGLLKGQV